Protein AF-E9JBG7-F1 (afdb_monomer_lite)

Structure (mmCIF, N/CA/C/O backbone):
data_AF-E9JBG7-F1
#
_entry.id   AF-E9JBG7-F1
#
loop_
_atom_site.group_PDB
_atom_site.id
_atom_site.type_symbol
_atom_site.label_atom_id
_atom_site.label_alt_id
_atom_site.label_comp_id
_atom_site.label_asym_id
_atom_site.label_entity_id
_atom_site.label_seq_id
_atom_site.pdbx_PDB_ins_code
_atom_site.Cartn_x
_atom_site.Cartn_y
_atom_site.Cartn_z
_atom_site.occupancy
_atom_site.B_iso_or_equiv
_atom_site.auth_seq_id
_atom_site.auth_comp_id
_atom_site.auth_asym_id
_atom_site.auth_atom_id
_atom_site.pdbx_PDB_model_num
ATOM 1 N N . ASN A 1 1 ? 24.050 -11.489 -28.490 1.00 71.38 1 ASN A N 1
ATOM 2 C CA . ASN A 1 1 ? 22.889 -12.301 -28.049 1.00 71.38 1 ASN A CA 1
ATOM 3 C C . ASN A 1 1 ? 22.585 -12.198 -26.547 1.00 71.38 1 ASN A C 1
ATOM 5 O O . ASN A 1 1 ? 21.429 -12.341 -26.184 1.00 71.38 1 ASN A O 1
ATOM 9 N N . TYR A 1 2 ? 23.557 -11.871 -25.684 1.00 81.69 2 TYR A N 1
ATOM 10 C CA . TYR A 1 2 ? 23.353 -11.679 -24.235 1.00 81.69 2 TYR A CA 1
ATOM 11 C C . TYR A 1 2 ? 22.337 -10.580 -23.866 1.00 81.69 2 TYR A C 1
ATOM 13 O O . TYR A 1 2 ? 21.426 -10.823 -23.085 1.00 81.69 2 TYR A O 1
ATOM 21 N N . LEU A 1 3 ? 22.422 -9.401 -24.495 1.00 87.69 3 LEU A N 1
ATOM 22 C CA . LEU A 1 3 ? 21.504 -8.282 -24.224 1.00 87.69 3 LEU A CA 1
ATOM 23 C C . LEU A 1 3 ? 20.030 -8.632 -24.485 1.00 87.69 3 LEU A C 1
ATOM 25 O O . LEU A 1 3 ? 19.164 -8.248 -23.710 1.00 87.69 3 LEU A O 1
ATOM 29 N N . LYS A 1 4 ? 19.748 -9.422 -25.530 1.00 88.38 4 LYS A N 1
ATOM 30 C CA . LYS A 1 4 ? 18.385 -9.886 -25.831 1.00 88.38 4 LYS A CA 1
ATOM 31 C C . LYS A 1 4 ? 17.854 -10.840 -24.760 1.00 88.38 4 LYS A C 1
ATOM 33 O O . LYS A 1 4 ? 16.694 -10.726 -24.385 1.00 88.38 4 LYS A O 1
ATOM 38 N N . ALA A 1 5 ? 18.688 -11.754 -24.262 1.00 86.06 5 ALA A N 1
ATOM 39 C CA . ALA A 1 5 ? 18.312 -12.653 -23.172 1.00 86.06 5 ALA A CA 1
ATOM 40 C C . ALA A 1 5 ? 18.115 -11.892 -21.847 1.00 86.06 5 ALA A C 1
ATOM 42 O O . ALA A 1 5 ? 17.164 -12.165 -21.125 1.00 86.06 5 ALA A O 1
ATOM 43 N N . TRP A 1 6 ? 18.956 -10.892 -21.566 1.00 83.44 6 TRP A N 1
ATOM 44 C CA . TRP A 1 6 ? 18.837 -10.016 -20.396 1.00 83.44 6 TRP A CA 1
ATOM 45 C C . TRP A 1 6 ? 17.572 -9.147 -20.432 1.00 83.44 6 TRP A C 1
ATOM 47 O O . TRP A 1 6 ? 16.879 -9.022 -19.426 1.00 83.44 6 TRP A O 1
ATOM 57 N N . ASP A 1 7 ? 17.216 -8.595 -21.593 1.00 85.31 7 ASP A N 1
ATOM 58 C CA . ASP A 1 7 ? 15.960 -7.855 -21.762 1.00 85.31 7 ASP A CA 1
ATOM 59 C C . ASP A 1 7 ? 14.729 -8.763 -21.708 1.00 85.31 7 ASP A C 1
ATOM 61 O O . ASP A 1 7 ? 13.690 -8.349 -21.196 1.00 85.31 7 ASP A O 1
ATOM 65 N N . LEU A 1 8 ? 14.829 -10.003 -22.196 1.00 82.00 8 LEU A N 1
ATOM 66 C CA . LEU A 1 8 ? 13.773 -11.002 -22.030 1.00 82.00 8 LEU A CA 1
ATOM 67 C C . LEU A 1 8 ? 13.575 -11.340 -20.547 1.00 82.00 8 LEU A C 1
ATOM 69 O O . LEU A 1 8 ? 12.439 -11.383 -20.085 1.00 82.00 8 LEU A O 1
ATOM 73 N N . LEU A 1 9 ? 14.670 -11.514 -19.799 1.00 76.81 9 LEU A N 1
ATOM 74 C CA . LEU A 1 9 ? 14.637 -11.774 -18.363 1.00 76.81 9 LEU A CA 1
ATOM 75 C C . LEU A 1 9 ? 14.011 -10.596 -17.607 1.00 76.81 9 LEU A C 1
ATOM 77 O O . LEU A 1 9 ? 13.083 -10.800 -16.836 1.00 76.81 9 LEU A O 1
ATOM 81 N N . LYS A 1 10 ? 14.433 -9.358 -17.890 1.00 75.62 10 LYS A N 1
ATOM 82 C CA . LYS A 1 10 ? 13.813 -8.156 -17.311 1.00 75.62 10 LYS A CA 1
ATOM 83 C C . LYS A 1 10 ? 12.332 -8.050 -17.645 1.00 75.62 10 LYS A C 1
ATOM 85 O O . LYS A 1 10 ? 11.531 -7.756 -16.777 1.00 75.62 10 LYS A O 1
ATOM 90 N N . ARG A 1 11 ? 11.919 -8.340 -18.877 1.00 72.00 11 ARG A N 1
ATOM 91 C CA . ARG A 1 11 ? 10.489 -8.329 -19.231 1.00 72.00 11 ARG A CA 1
A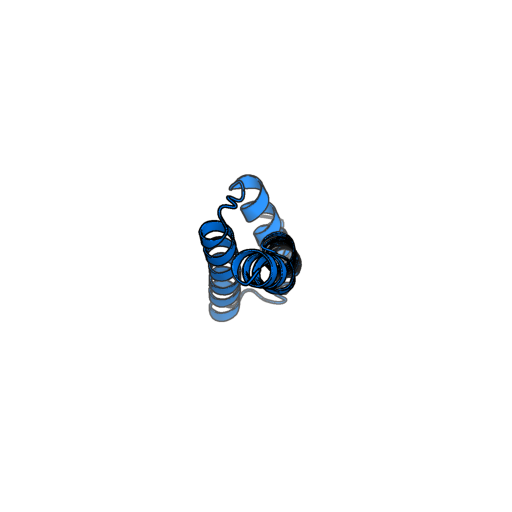TOM 92 C C . ARG A 1 11 ? 9.695 -9.424 -18.520 1.00 72.00 11 ARG A C 1
ATOM 94 O O . ARG A 1 11 ? 8.544 -9.191 -18.181 1.00 72.00 11 ARG A O 1
ATOM 101 N N . ALA A 1 12 ? 10.296 -10.592 -18.306 1.00 65.69 12 ALA A N 1
ATOM 102 C CA . ALA A 1 12 ? 9.651 -11.717 -17.636 1.00 65.69 12 ALA A CA 1
ATOM 103 C C . ALA A 1 12 ? 9.611 -11.572 -16.101 1.00 65.69 12 ALA A C 1
ATOM 105 O O . ALA A 1 12 ? 8.671 -12.058 -15.481 1.00 65.69 12 ALA A O 1
ATOM 106 N N . TYR A 1 13 ? 10.605 -10.909 -15.495 1.00 62.12 13 TYR A N 1
ATOM 107 C CA . TYR A 1 13 ? 10.782 -10.832 -14.036 1.00 62.12 13 TYR A CA 1
ATOM 108 C C . TYR A 1 13 ? 10.638 -9.419 -13.436 1.00 62.12 13 TYR A C 1
ATOM 110 O O . TYR A 1 13 ? 10.399 -9.297 -12.239 1.00 62.12 13 TYR A O 1
ATOM 118 N N . GLU A 1 14 ? 10.727 -8.353 -14.234 1.00 68.44 14 GLU A N 1
ATOM 119 C CA . GLU A 1 14 ? 10.512 -6.952 -13.830 1.00 68.44 14 GLU A CA 1
ATOM 120 C C . GLU A 1 14 ? 9.241 -6.372 -14.469 1.00 68.44 14 GLU A C 1
ATOM 122 O O . GLU A 1 14 ? 9.216 -5.197 -14.853 1.00 68.44 14 GLU A O 1
ATOM 127 N N . ASP A 1 15 ? 8.169 -7.161 -14.614 1.00 77.56 15 ASP A N 1
ATOM 128 C CA . ASP 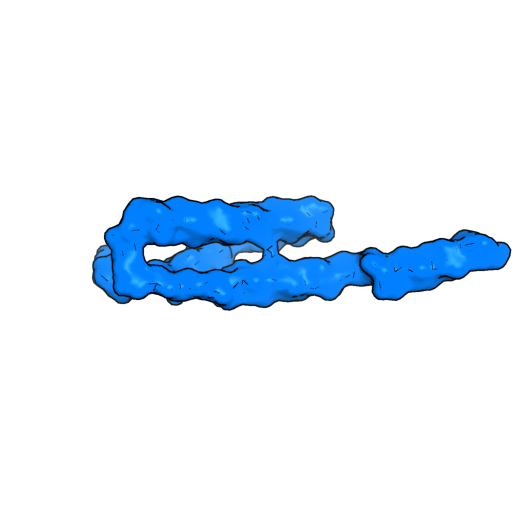A 1 15 ? 6.904 -6.595 -15.082 1.00 77.56 15 ASP A CA 1
ATOM 129 C C . ASP A 1 15 ? 6.330 -5.663 -14.006 1.00 77.56 15 ASP A C 1
ATOM 131 O O . ASP A 1 15 ? 5.543 -6.044 -13.134 1.00 77.56 15 ASP A O 1
ATOM 135 N N . LYS A 1 16 ? 6.750 -4.397 -14.077 1.00 84.50 16 LYS A N 1
ATOM 136 C CA . LYS A 1 16 ? 6.296 -3.310 -13.213 1.00 84.50 16 LYS A CA 1
ATOM 137 C C . LYS A 1 16 ? 4.774 -3.259 -13.168 1.00 84.50 16 LYS A C 1
ATOM 139 O O . LYS A 1 16 ? 4.231 -2.911 -12.128 1.00 84.50 16 LYS A O 1
ATOM 144 N N . ARG A 1 17 ? 4.074 -3.659 -14.240 1.00 85.44 17 ARG A N 1
ATOM 145 C CA . ARG A 1 17 ? 2.606 -3.698 -14.268 1.00 85.44 17 ARG A CA 1
ATOM 146 C C . ARG A 1 17 ? 2.048 -4.695 -13.261 1.00 85.44 17 ARG A C 1
ATOM 148 O O . ARG A 1 17 ? 1.068 -4.376 -12.598 1.00 85.44 17 ARG A O 1
ATOM 155 N N . VAL A 1 18 ? 2.678 -5.858 -13.099 1.00 89.44 18 VAL A N 1
ATOM 156 C CA . VAL A 1 18 ? 2.261 -6.872 -12.117 1.00 89.44 18 VAL A CA 1
ATOM 157 C C . VAL A 1 18 ? 2.474 -6.360 -10.695 1.00 89.44 18 VAL A C 1
ATOM 159 O O . VAL A 1 18 ? 1.580 -6.484 -9.860 1.00 89.44 18 VAL A O 1
ATOM 162 N N . LEU A 1 19 ? 3.618 -5.728 -10.420 1.00 90.50 19 LEU A N 1
ATOM 163 C CA . LEU A 1 19 ? 3.904 -5.146 -9.103 1.00 90.50 19 LEU A CA 1
ATOM 164 C C . LEU A 1 19 ? 2.953 -3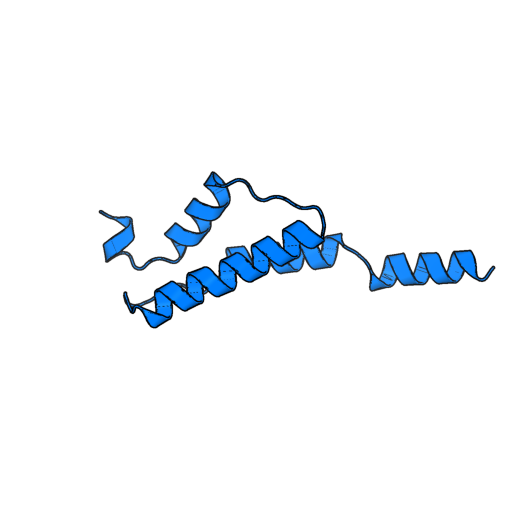.989 -8.772 1.00 90.50 19 LEU A C 1
ATOM 166 O O . LEU A 1 19 ? 2.384 -3.956 -7.681 1.00 90.50 19 LEU A O 1
ATOM 170 N N . ILE A 1 20 ? 2.718 -3.092 -9.733 1.00 94.06 20 ILE A N 1
ATOM 171 C CA . ILE A 1 20 ? 1.735 -2.009 -9.620 1.00 94.06 20 ILE A CA 1
ATOM 172 C C . ILE A 1 20 ? 0.352 -2.595 -9.333 1.00 94.06 20 ILE A C 1
ATOM 174 O O . ILE A 1 20 ? -0.289 -2.213 -8.356 1.00 94.06 20 ILE A O 1
ATOM 178 N N . SER A 1 21 ? -0.091 -3.568 -10.136 1.00 94.31 21 SER A N 1
ATOM 179 C CA . SER A 1 21 ? -1.386 -4.223 -9.951 1.00 94.31 21 SER A CA 1
ATOM 180 C C . SER A 1 21 ? -1.501 -4.852 -8.565 1.00 94.31 21 SER A C 1
ATOM 182 O O . SER A 1 21 ? -2.530 -4.696 -7.916 1.00 94.31 21 SER A O 1
ATOM 184 N N . ARG A 1 22 ? -0.449 -5.522 -8.081 1.00 95.06 22 ARG A N 1
ATOM 185 C CA . ARG A 1 22 ? -0.427 -6.132 -6.749 1.00 95.06 22 ARG A CA 1
ATOM 186 C C . ARG A 1 22 ? -0.615 -5.089 -5.651 1.00 95.06 22 ARG A C 1
ATOM 188 O O . ARG A 1 22 ? -1.475 -5.277 -4.797 1.00 95.06 22 ARG A O 1
ATOM 195 N N . HIS A 1 23 ? 0.149 -3.998 -5.670 1.00 96.19 23 HIS A N 1
ATOM 196 C CA . HIS A 1 23 ? 0.026 -2.951 -4.652 1.00 96.19 23 HIS A CA 1
ATOM 197 C C . HIS A 1 23 ? -1.327 -2.231 -4.708 1.00 96.19 23 HIS A C 1
ATOM 199 O O . HIS A 1 23 ? -1.897 -1.950 -3.658 1.00 96.19 23 HIS A O 1
ATOM 205 N N . LEU A 1 24 ? -1.892 -2.012 -5.901 1.00 95.75 24 LEU A N 1
ATOM 206 C CA . LEU A 1 24 ? -3.248 -1.471 -6.050 1.00 95.75 24 LEU A CA 1
ATOM 207 C C . LEU A 1 24 ? -4.314 -2.414 -5.476 1.00 95.75 24 LEU A C 1
ATOM 209 O O . LEU A 1 24 ? -5.244 -1.960 -4.809 1.00 95.75 24 LEU A O 1
ATOM 213 N N . THR A 1 25 ? -4.188 -3.722 -5.715 1.00 96.31 25 THR A N 1
ATOM 214 C CA . THR A 1 25 ? -5.091 -4.728 -5.143 1.00 96.31 25 THR A CA 1
ATOM 215 C C . THR A 1 25 ? -4.987 -4.767 -3.623 1.00 96.31 25 THR A C 1
ATOM 217 O O . THR A 1 25 ? -6.019 -4.792 -2.960 1.00 96.31 25 THR A O 1
ATOM 220 N N . LEU A 1 26 ? -3.773 -4.743 -3.066 1.00 96.62 26 LEU A N 1
ATOM 221 C CA . LEU A 1 26 ? -3.565 -4.754 -1.616 1.00 96.62 26 LEU A CA 1
ATOM 222 C C . LEU A 1 26 ? -4.120 -3.491 -0.952 1.00 96.62 26 LEU A C 1
ATOM 224 O O . LEU A 1 26 ? -4.850 -3.602 0.025 1.00 96.62 26 LEU A O 1
ATOM 228 N N . LEU A 1 27 ? -3.873 -2.314 -1.534 1.00 96.62 27 LEU A N 1
ATOM 229 C CA . LEU A 1 27 ? -4.417 -1.048 -1.042 1.00 96.62 27 LEU A CA 1
ATOM 230 C C . LEU A 1 27 ? -5.957 -1.041 -1.047 1.00 96.62 27 LEU A C 1
ATOM 232 O O . LEU A 1 27 ? -6.587 -0.646 -0.072 1.00 96.62 27 LEU A O 1
ATOM 236 N N . ARG A 1 28 ? -6.584 -1.532 -2.123 1.00 95.62 28 ARG A N 1
ATOM 237 C CA . ARG A 1 28 ? -8.050 -1.658 -2.207 1.00 95.62 28 ARG A CA 1
ATOM 238 C C . ARG A 1 28 ? -8.607 -2.655 -1.186 1.00 95.62 28 ARG A C 1
ATOM 240 O O . ARG A 1 28 ? -9.693 -2.460 -0.637 1.00 95.62 28 ARG A O 1
ATOM 247 N N . ASN A 1 29 ? -7.876 -3.738 -0.950 1.00 96.25 29 ASN A N 1
ATOM 248 C CA . ASN A 1 29 ? -8.293 -4.848 -0.099 1.00 96.25 29 ASN A CA 1
ATOM 249 C C . ASN A 1 29 ? -7.730 -4.754 1.321 1.00 96.25 29 ASN A C 1
ATOM 251 O O . ASN A 1 29 ? -7.693 -5.770 2.015 1.00 96.25 29 ASN A O 1
ATOM 255 N N . LEU A 1 30 ? -7.329 -3.557 1.765 1.00 95.75 30 LEU A N 1
ATOM 256 C CA . LEU A 1 30 ? -6.980 -3.325 3.162 1.00 95.75 30 LEU A CA 1
ATOM 257 C C . LEU A 1 30 ? -8.090 -3.858 4.089 1.00 95.75 30 LEU A C 1
ATOM 259 O O . LEU A 1 30 ? -9.275 -3.817 3.715 1.00 95.75 30 LEU A O 1
ATOM 263 N N . PRO A 1 31 ? -7.722 -4.398 5.262 1.00 93.06 31 PRO A N 1
ATOM 264 C CA . PRO A 1 31 ? -8.683 -4.951 6.203 1.00 93.06 31 PRO A CA 1
ATOM 265 C C . PRO A 1 31 ? -9.603 -3.849 6.736 1.00 93.06 31 PRO A C 1
ATOM 267 O O . PRO A 1 31 ? -9.158 -2.742 7.027 1.00 93.06 31 PRO A O 1
ATOM 270 N N . VAL A 1 32 ? -10.892 -4.164 6.856 1.00 92.56 32 VAL A N 1
ATOM 271 C CA . VAL A 1 32 ? -11.865 -3.286 7.518 1.00 92.56 32 VAL A CA 1
ATOM 272 C C . VAL A 1 32 ? -11.639 -3.381 9.023 1.00 92.56 32 VAL A C 1
ATOM 274 O O . VAL A 1 32 ? -11.463 -4.478 9.554 1.00 92.56 32 VAL A O 1
ATOM 277 N N . LEU A 1 33 ? -11.627 -2.243 9.709 1.00 90.19 33 LEU A N 1
ATOM 278 C CA . LEU A 1 33 ? -11.531 -2.202 11.162 1.00 90.19 33 LEU A CA 1
ATOM 279 C C . LEU A 1 33 ? -12.910 -2.454 11.778 1.00 90.19 33 LEU A C 1
ATOM 281 O O . LEU A 1 33 ? -13.862 -1.735 11.493 1.00 90.19 33 LEU A O 1
ATOM 285 N N . ASP A 1 34 ? -13.007 -3.452 12.658 1.00 82.31 34 ASP A N 1
ATOM 286 C CA . ASP A 1 34 ? -14.252 -3.758 13.381 1.00 82.31 34 ASP A CA 1
ATOM 287 C C . ASP A 1 34 ? -14.514 -2.787 14.540 1.00 82.31 34 ASP A C 1
ATOM 289 O O . ASP A 1 34 ? -15.657 -2.564 14.943 1.00 82.31 34 ASP A O 1
ATOM 293 N N . LYS A 1 35 ? -13.441 -2.242 15.123 1.00 81.44 35 LYS A N 1
ATOM 294 C CA . LYS A 1 35 ? -13.478 -1.330 16.267 1.00 81.44 35 LYS A CA 1
ATOM 295 C C . LYS A 1 35 ? -12.441 -0.235 16.100 1.00 81.44 35 LYS A C 1
ATOM 297 O O . LYS A 1 35 ? -11.357 -0.463 15.569 1.00 81.44 35 LYS A O 1
ATOM 302 N N . GLU A 1 36 ? -12.772 0.932 16.629 1.00 78.88 36 GLU A N 1
ATOM 303 C CA . GLU A 1 36 ? -11.863 2.064 16.713 1.00 78.88 36 GLU A CA 1
ATOM 304 C C . GLU A 1 36 ? -10.856 1.827 17.843 1.00 78.88 36 GLU A C 1
ATOM 306 O O . GLU A 1 36 ? -11.109 2.104 19.014 1.00 78.88 36 GLU A O 1
ATOM 311 N N . THR A 1 37 ? -9.718 1.235 17.493 1.00 86.25 37 THR A N 1
ATOM 312 C CA . THR A 1 37 ? -8.564 1.117 18.382 1.00 86.25 37 THR A CA 1
ATOM 313 C C . THR A 1 37 ? -7.415 1.928 17.804 1.00 86.25 37 THR A C 1
ATOM 315 O O . THR A 1 37 ? -7.210 1.937 16.590 1.00 86.25 37 THR A O 1
ATOM 318 N N . SER A 1 38 ? -6.650 2.598 18.672 1.00 86.88 38 SER A N 1
ATOM 319 C CA . SER A 1 38 ? -5.472 3.371 18.254 1.00 86.88 38 SER A CA 1
ATOM 320 C C . SER A 1 38 ? -4.526 2.512 17.412 1.00 86.88 38 SER A C 1
ATOM 322 O O . SER A 1 38 ? -4.135 2.913 16.323 1.00 86.88 38 SER A O 1
ATOM 324 N N . ASP A 1 39 ? -4.244 1.290 17.869 1.00 90.56 39 ASP A N 1
ATOM 325 C CA . ASP A 1 39 ? -3.361 0.357 17.166 1.00 90.56 39 ASP A CA 1
ATOM 326 C C . ASP A 1 39 ? -3.914 -0.055 15.794 1.00 90.56 39 ASP A C 1
ATOM 328 O O . ASP A 1 39 ? -3.158 -0.185 14.834 1.00 90.56 39 ASP A O 1
ATOM 332 N N . GLY A 1 40 ? -5.234 -0.247 15.682 1.00 91.38 40 GLY A N 1
ATOM 333 C CA . GLY A 1 40 ? -5.888 -0.600 14.423 1.00 91.38 40 GLY A CA 1
ATOM 334 C C . GLY A 1 40 ? -5.812 0.528 13.397 1.00 91.38 40 GLY A C 1
ATOM 335 O O . GLY A 1 40 ? -5.487 0.281 12.237 1.00 91.38 40 GLY A O 1
ATOM 336 N N . LEU A 1 41 ? -6.053 1.767 13.832 1.00 91.44 41 LEU A N 1
ATOM 337 C CA . LEU A 1 41 ? -5.959 2.955 12.982 1.00 91.44 41 LEU A CA 1
ATOM 338 C C . LEU A 1 41 ? -4.519 3.228 12.537 1.00 91.44 41 LEU A C 1
ATOM 340 O O . LEU A 1 41 ? -4.291 3.457 11.350 1.00 91.44 41 LEU A O 1
ATOM 344 N N . SER A 1 42 ? -3.551 3.159 13.457 1.00 93.50 42 SER A N 1
ATOM 345 C CA . SER A 1 42 ? -2.132 3.318 13.125 1.00 93.50 42 SER A CA 1
ATOM 346 C C . SER A 1 42 ? -1.681 2.264 12.122 1.00 93.50 42 SER A C 1
ATOM 348 O O . SER A 1 42 ? -1.115 2.608 11.090 1.00 93.50 42 SER A O 1
ATOM 350 N N . LYS A 1 43 ? -2.032 0.994 12.349 1.00 94.75 43 LYS A N 1
ATOM 351 C CA . LYS A 1 43 ? -1.684 -0.086 11.425 1.00 94.75 43 LYS A CA 1
ATOM 352 C C . LYS A 1 43 ? -2.312 0.094 10.041 1.00 94.75 43 LYS A C 1
ATOM 354 O O . LYS A 1 43 ? -1.638 -0.115 9.039 1.00 94.75 43 LYS A O 1
ATOM 359 N N . LEU A 1 44 ? -3.584 0.494 9.972 1.00 94.81 44 LEU A N 1
ATOM 360 C CA . LEU A 1 44 ? -4.256 0.769 8.699 1.00 94.81 44 LEU A CA 1
ATOM 361 C C . LEU A 1 44 ? -3.546 1.890 7.922 1.00 94.81 44 LEU A C 1
ATOM 363 O O . LEU A 1 44 ? -3.357 1.770 6.710 1.00 94.81 44 LEU A O 1
ATOM 367 N N . ALA A 1 45 ? -3.147 2.960 8.615 1.00 94.50 45 ALA A N 1
ATOM 368 C CA . ALA A 1 45 ? -2.405 4.067 8.022 1.00 94.50 45 ALA A CA 1
ATOM 369 C C . ALA A 1 45 ? -1.022 3.622 7.520 1.00 94.50 45 ALA A C 1
ATOM 371 O O . ALA A 1 45 ? -0.666 3.919 6.377 1.00 94.50 45 ALA A O 1
ATOM 372 N N . ASP A 1 46 ? -0.286 2.860 8.331 1.00 96.69 46 ASP A N 1
ATOM 373 C CA . ASP A 1 46 ? 1.039 2.337 7.989 1.00 96.69 46 ASP A CA 1
ATOM 374 C C . ASP A 1 46 ? 0.983 1.413 6.759 1.00 96.69 46 ASP A C 1
ATOM 376 O O . ASP A 1 46 ? 1.743 1.598 5.802 1.00 96.69 46 ASP A O 1
ATOM 380 N N . ASP A 1 47 ? 0.039 0.463 6.735 1.00 96.69 47 ASP A N 1
ATOM 381 C CA . ASP A 1 47 ? -0.148 -0.480 5.624 1.00 96.69 47 ASP A CA 1
ATOM 382 C C . ASP A 1 47 ? -0.497 0.265 4.318 1.00 96.69 47 ASP A C 1
ATOM 384 O O . ASP A 1 47 ? 0.065 -0.006 3.246 1.00 96.69 47 ASP A O 1
ATOM 388 N N . ALA A 1 48 ? -1.388 1.261 4.392 1.00 97.00 48 ALA A N 1
ATOM 389 C CA . ALA A 1 48 ? -1.732 2.100 3.248 1.00 97.00 48 ALA A CA 1
ATOM 390 C C . ALA A 1 48 ? -0.526 2.906 2.746 1.00 97.00 48 ALA A C 1
ATOM 392 O O . ALA A 1 48 ? -0.240 2.922 1.542 1.00 97.00 48 ALA A O 1
ATOM 393 N N . GLN A 1 49 ? 0.212 3.540 3.660 1.00 96.81 49 GLN A N 1
ATOM 394 C CA . GLN A 1 49 ? 1.387 4.342 3.336 1.00 96.81 49 GLN A CA 1
ATOM 395 C C . GLN A 1 49 ? 2.487 3.492 2.693 1.00 96.81 49 GLN A C 1
ATOM 397 O O . GLN A 1 49 ? 3.101 3.924 1.714 1.00 96.81 49 GLN A O 1
ATOM 402 N N . GLN A 1 50 ? 2.690 2.257 3.158 1.00 97.81 50 GLN A N 1
ATOM 403 C CA . GLN A 1 50 ? 3.645 1.324 2.563 1.00 97.81 50 GLN A CA 1
ATOM 404 C C . GLN A 1 50 ? 3.294 0.992 1.104 1.00 97.81 50 GLN A C 1
ATOM 406 O O . GLN A 1 50 ? 4.174 0.958 0.234 1.00 97.81 50 GLN A O 1
ATOM 411 N N . HIS A 1 51 ? 2.016 0.749 0.801 1.00 97.31 51 HIS A N 1
ATOM 412 C CA . HIS A 1 51 ? 1.575 0.471 -0.568 1.00 97.31 51 HIS A CA 1
ATOM 413 C C . HIS A 1 51 ? 1.690 1.697 -1.479 1.00 97.31 51 HIS A C 1
ATOM 415 O O . HIS A 1 51 ? 2.163 1.563 -2.609 1.00 97.31 51 HIS A O 1
ATOM 421 N N . VAL A 1 52 ? 1.349 2.890 -0.983 1.00 97.31 52 VAL A N 1
ATOM 422 C CA . VAL A 1 52 ? 1.528 4.154 -1.719 1.00 97.31 52 VAL A CA 1
ATOM 423 C C . VAL A 1 52 ? 3.008 4.426 -2.000 1.00 97.31 52 VAL A C 1
ATOM 425 O O . VAL A 1 52 ? 3.364 4.752 -3.132 1.00 97.31 52 VAL A O 1
ATOM 428 N N . ALA A 1 53 ? 3.893 4.226 -1.020 1.00 96.88 53 ALA A N 1
ATOM 429 C CA . ALA A 1 53 ? 5.335 4.384 -1.204 1.00 96.88 53 ALA A CA 1
ATOM 430 C C . ALA A 1 53 ? 5.893 3.406 -2.253 1.00 96.88 53 ALA A C 1
ATOM 432 O O . ALA A 1 53 ? 6.689 3.795 -3.109 1.00 96.88 53 ALA A O 1
ATOM 433 N N . SER A 1 54 ? 5.426 2.153 -2.238 1.00 95.69 54 SER A N 1
ATOM 434 C CA . SER A 1 54 ? 5.822 1.141 -3.226 1.00 95.69 54 SER A CA 1
ATOM 435 C C . SER A 1 54 ? 5.368 1.513 -4.642 1.00 95.69 54 SER A C 1
ATOM 437 O O . SER A 1 54 ? 6.126 1.368 -5.599 1.00 95.69 54 SER A O 1
ATOM 439 N N . LEU A 1 55 ? 4.148 2.041 -4.786 1.00 95.81 55 LEU A N 1
ATOM 440 C CA . LEU A 1 55 ? 3.633 2.539 -6.064 1.00 95.81 55 LEU A CA 1
ATOM 441 C C . LEU A 1 55 ? 4.409 3.765 -6.556 1.00 95.81 55 LEU A C 1
ATOM 443 O O . LEU A 1 55 ? 4.775 3.811 -7.730 1.00 95.81 55 LEU A O 1
ATOM 447 N N . SER A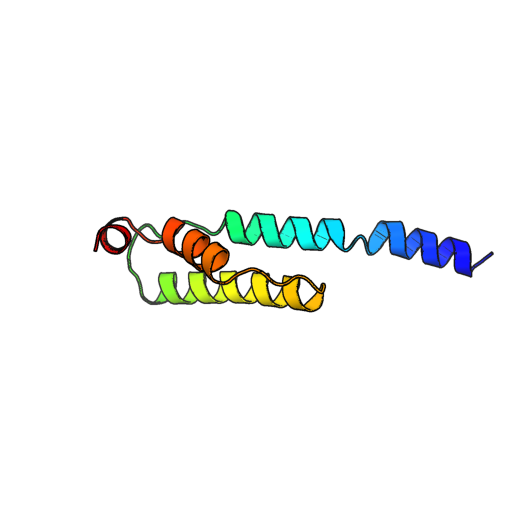 1 56 ? 4.751 4.692 -5.659 1.00 96.31 56 SER A N 1
ATOM 448 C CA . SER A 1 56 ? 5.585 5.859 -5.971 1.00 96.31 56 SER A CA 1
ATOM 449 C C . SER A 1 56 ? 6.967 5.447 -6.491 1.00 96.31 56 SER A C 1
ATOM 451 O O . SER A 1 56 ? 7.410 5.935 -7.531 1.00 96.31 56 SER A O 1
ATOM 453 N N . ALA A 1 57 ? 7.607 4.454 -5.860 1.00 93.69 57 ALA A N 1
ATOM 454 C CA . ALA A 1 57 ? 8.877 3.892 -6.330 1.00 93.69 57 ALA A CA 1
ATOM 455 C C . ALA A 1 57 ? 8.773 3.229 -7.721 1.00 93.69 57 ALA A C 1
ATOM 457 O O . ALA A 1 57 ? 9.756 3.165 -8.461 1.00 93.69 57 ALA A O 1
ATOM 458 N N . LEU A 1 58 ? 7.578 2.763 -8.102 1.00 92.19 58 LEU A N 1
ATOM 459 C CA . LEU A 1 58 ? 7.271 2.220 -9.430 1.00 92.19 58 LEU A CA 1
ATOM 460 C C . LEU A 1 58 ? 6.839 3.300 -10.443 1.00 92.19 58 LEU A C 1
ATOM 462 O O . LEU A 1 58 ? 6.569 2.967 -11.599 1.00 92.19 58 LEU A O 1
ATOM 466 N N . GLY A 1 59 ? 6.811 4.577 -10.044 1.00 93.56 59 GLY A N 1
ATOM 467 C CA . GLY A 1 59 ? 6.424 5.712 -10.885 1.00 93.56 59 GLY A CA 1
ATOM 468 C C . GLY A 1 59 ? 4.913 5.937 -10.984 1.00 93.56 59 GLY A C 1
ATOM 469 O O . GLY A 1 59 ? 4.457 6.595 -11.917 1.00 93.56 59 GLY A O 1
ATOM 470 N N . VAL A 1 60 ? 4.130 5.383 -10.055 1.00 94.88 60 VAL A N 1
ATOM 471 C CA . VAL A 1 60 ? 2.672 5.538 -9.998 1.00 94.88 60 VAL A CA 1
ATOM 472 C C . VAL A 1 60 ? 2.294 6.436 -8.829 1.00 94.88 60 VAL A C 1
ATOM 474 O O . VAL A 1 60 ? 2.605 6.144 -7.678 1.00 94.88 60 VAL A O 1
ATOM 477 N N . SER A 1 61 ? 1.572 7.511 -9.130 1.00 94.94 61 SER A N 1
ATOM 478 C CA . SER A 1 61 ? 0.938 8.370 -8.131 1.00 94.94 61 SER A CA 1
ATOM 479 C C . SER A 1 61 ? -0.546 8.023 -8.019 1.00 94.94 61 SER A C 1
ATOM 481 O O . SER A 1 61 ? -1.206 7.763 -9.027 1.00 94.94 61 SER A O 1
ATOM 483 N N . ILE A 1 62 ? -1.064 8.000 -6.792 1.00 94.12 62 ILE A N 1
ATOM 484 C CA . ILE A 1 62 ? -2.493 7.853 -6.505 1.00 94.12 62 ILE A CA 1
ATOM 485 C C . ILE A 1 62 ? -3.033 9.228 -6.117 1.00 94.12 62 ILE A C 1
ATOM 487 O O . ILE A 1 62 ? -2.447 9.900 -5.271 1.00 94.12 62 ILE A O 1
ATOM 491 N N . GLY A 1 63 ? -4.156 9.626 -6.719 1.00 94.75 63 GLY A N 1
ATOM 492 C CA . GLY A 1 63 ? -4.863 10.849 -6.340 1.00 94.75 63 GLY A CA 1
ATOM 493 C C . GLY A 1 63 ? -5.352 10.788 -4.893 1.00 94.75 63 GLY A C 1
ATOM 494 O O . GLY A 1 63 ? -5.848 9.750 -4.443 1.00 94.75 63 GLY A O 1
ATOM 495 N N . SER A 1 64 ? -5.226 11.899 -4.173 1.00 93.56 64 SER A N 1
ATOM 496 C CA . SER A 1 64 ? -5.616 12.020 -2.764 1.00 93.56 64 SER A CA 1
ATOM 497 C C . SER A 1 64 ? -7.067 11.615 -2.516 1.00 93.56 64 SER A C 1
ATOM 499 O O . SER A 1 64 ? -7.353 10.928 -1.544 1.00 93.56 64 SER A O 1
ATOM 501 N N . GLU A 1 65 ? -7.970 11.965 -3.426 1.00 95.75 65 GLU A N 1
ATOM 502 C CA . GLU A 1 65 ? -9.404 11.684 -3.346 1.00 95.75 65 GLU A CA 1
ATOM 503 C C . GLU A 1 65 ? -9.684 10.177 -3.378 1.00 95.75 65 GLU A C 1
ATOM 505 O O . GLU A 1 65 ? -10.524 9.668 -2.640 1.00 95.75 65 GLU A O 1
ATOM 510 N N . VAL A 1 66 ? -8.942 9.440 -4.211 1.00 94.81 66 VAL A N 1
ATOM 511 C CA . VAL A 1 66 ? -9.062 7.980 -4.313 1.00 94.81 66 VAL A CA 1
ATOM 512 C C . VAL A 1 66 ? -8.507 7.311 -3.063 1.00 94.81 66 VAL A C 1
ATOM 514 O O . VAL A 1 66 ? -9.102 6.359 -2.561 1.00 94.81 66 VAL A O 1
ATOM 517 N N . LEU A 1 67 ? -7.375 7.809 -2.556 1.00 95.06 67 LEU A N 1
ATOM 518 C CA . LEU A 1 67 ? -6.765 7.285 -1.340 1.00 95.06 67 LEU A CA 1
ATOM 519 C C . LEU A 1 67 ? -7.690 7.476 -0.135 1.00 95.06 67 LEU A C 1
ATOM 521 O O . LEU A 1 67 ? -7.925 6.516 0.593 1.00 95.06 67 LEU A O 1
ATOM 525 N N . VAL A 1 68 ? -8.253 8.674 0.036 1.00 94.38 68 VAL A N 1
ATOM 526 C CA . VAL A 1 68 ? -9.204 8.978 1.114 1.00 94.38 68 VAL A CA 1
ATOM 527 C C . VAL A 1 68 ? -10.421 8.059 1.034 1.00 94.38 68 VAL A C 1
ATOM 529 O O . VAL A 1 68 ? -10.711 7.381 2.013 1.00 94.38 68 VAL A O 1
ATOM 532 N N . ASN A 1 69 ? -11.043 7.916 -0.141 1.00 94.44 69 ASN A N 1
ATOM 533 C CA . ASN A 1 69 ? -12.183 7.010 -0.331 1.00 94.44 69 ASN A CA 1
ATOM 534 C C . ASN A 1 69 ? -11.842 5.549 0.039 1.00 94.44 69 ASN A C 1
ATOM 536 O O . ASN A 1 69 ? -12.634 4.840 0.662 1.00 94.44 69 ASN A O 1
ATOM 540 N N . PHE A 1 70 ? -10.637 5.075 -0.301 1.00 94.31 70 PHE A N 1
ATOM 541 C CA . PHE A 1 70 ? -10.200 3.742 0.116 1.00 94.31 70 PHE A CA 1
ATOM 542 C C . PHE A 1 70 ? -10.061 3.629 1.630 1.00 94.31 70 PHE A C 1
ATOM 544 O O . PHE A 1 70 ? -10.562 2.652 2.179 1.00 94.31 70 PHE A O 1
ATOM 551 N N . ILE A 1 71 ? -9.440 4.599 2.301 1.00 93.06 71 ILE A N 1
ATOM 552 C CA . ILE A 1 71 ? -9.300 4.584 3.763 1.00 93.06 71 ILE A CA 1
ATOM 553 C C . ILE A 1 71 ? -10.665 4.653 4.449 1.00 93.06 71 ILE A C 1
ATOM 555 O O . ILE A 1 71 ? -10.941 3.825 5.313 1.00 93.06 71 ILE A O 1
ATOM 559 N N . GLU A 1 72 ? -11.542 5.564 4.025 1.00 92.19 72 GLU A N 1
ATOM 560 C CA . GLU A 1 72 ? -12.903 5.709 4.555 1.00 92.19 72 GLU A CA 1
ATOM 561 C C . GLU A 1 72 ? -13.690 4.400 4.455 1.00 92.19 72 GLU A C 1
ATOM 563 O O . GLU A 1 72 ? -14.340 3.996 5.417 1.00 92.19 72 GLU A O 1
ATOM 568 N N . SER A 1 73 ? -13.546 3.663 3.346 1.00 92.81 73 SER A N 1
ATOM 569 C CA . SER A 1 73 ? -14.195 2.356 3.170 1.00 92.81 73 SER A CA 1
ATOM 570 C C . SER A 1 73 ? -13.744 1.279 4.169 1.00 92.81 73 SER A C 1
ATOM 572 O O . SER A 1 73 ? -14.381 0.226 4.263 1.00 92.81 73 SER A O 1
ATOM 574 N N . LYS A 1 74 ? -12.631 1.50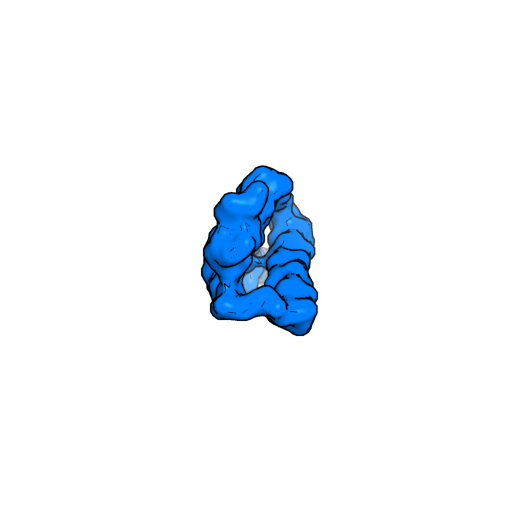1 4.884 1.00 93.12 74 LYS A N 1
ATOM 575 C CA . LYS A 1 74 ? -12.073 0.578 5.887 1.00 93.12 74 LYS A CA 1
ATOM 576 C C . LYS A 1 74 ? -12.318 1.018 7.321 1.00 93.12 74 LYS A C 1
ATOM 578 O O . LYS A 1 74 ? -12.028 0.243 8.234 1.00 93.12 74 LYS A O 1
ATOM 583 N N . LEU A 1 75 ? -12.839 2.224 7.527 1.00 91.00 75 LEU A N 1
ATOM 584 C CA . LEU A 1 75 ? -13.185 2.709 8.854 1.00 91.00 75 LEU A CA 1
ATOM 585 C C . LEU A 1 75 ? -14.471 2.035 9.357 1.00 91.00 75 LEU A C 1
ATOM 587 O O . LEU A 1 75 ? -15.350 1.682 8.564 1.00 91.00 75 LEU A O 1
ATOM 591 N N . PRO A 1 76 ? -14.610 1.856 10.679 1.00 85.31 76 PRO A N 1
ATOM 592 C CA . PRO A 1 76 ? -15.839 1.337 11.245 1.00 85.31 76 PRO A CA 1
ATOM 593 C C . PRO A 1 76 ? -16.972 2.366 11.083 1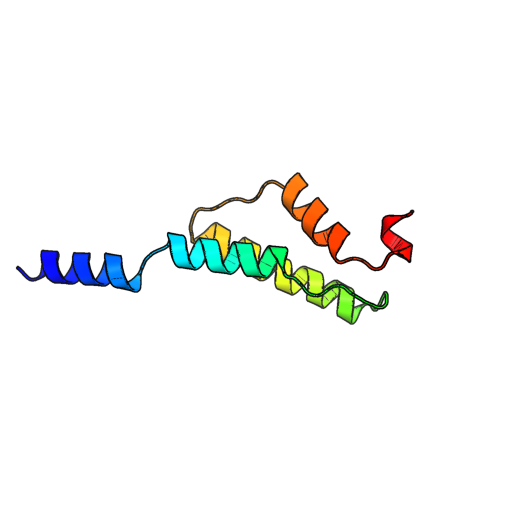.00 85.31 76 PRO A C 1
ATOM 595 O O . PRO A 1 76 ? -16.762 3.581 11.080 1.00 85.31 76 PRO A O 1
ATOM 598 N N . LYS A 1 77 ? -18.205 1.867 10.925 1.00 77.38 77 LYS A N 1
ATOM 599 C CA . LYS A 1 77 ? -19.386 2.667 10.531 1.00 77.38 77 LYS A CA 1
ATOM 600 C C . LYS A 1 77 ? -19.687 3.848 11.458 1.00 77.38 77 LYS A C 1
ATOM 602 O O . LYS A 1 77 ? -20.228 4.850 11.013 1.00 77.38 77 LYS A O 1
ATOM 607 N N . ASN A 1 78 ? -19.296 3.753 12.727 1.00 71.12 78 ASN A N 1
ATOM 608 C CA . ASN A 1 78 ? -19.446 4.821 13.716 1.00 71.12 78 ASN A CA 1
ATOM 609 C C . ASN A 1 78 ? -18.633 6.089 13.392 1.00 71.12 78 ASN A C 1
ATOM 611 O O . ASN A 1 78 ? -18.916 7.136 13.972 1.00 71.12 78 ASN A O 1
ATOM 615 N N . ILE A 1 79 ? -17.634 5.994 12.507 1.00 63.78 79 ILE A N 1
ATOM 616 C CA . ILE A 1 79 ? -16.798 7.118 12.063 1.00 63.78 79 ILE A CA 1
ATOM 617 C C . ILE A 1 79 ? -17.247 7.630 10.689 1.00 63.78 79 ILE A C 1
ATOM 619 O O . ILE A 1 79 ? -17.266 8.834 10.478 1.00 63.78 79 ILE A O 1
ATOM 623 N N . ALA A 1 80 ? -17.647 6.740 9.775 1.00 60.44 80 ALA A N 1
ATOM 624 C CA . ALA A 1 80 ? -18.033 7.113 8.409 1.00 60.44 80 ALA A CA 1
ATOM 625 C C . ALA A 1 80 ? -19.351 7.916 8.317 1.00 60.44 80 ALA A C 1
ATOM 627 O O . ALA A 1 80 ? -19.616 8.541 7.296 1.00 60.44 80 ALA A O 1
ATOM 628 N N . GLU A 1 81 ? -20.188 7.875 9.359 1.00 57.62 81 GLU A N 1
ATOM 629 C CA . GLU A 1 81 ? -21.498 8.548 9.417 1.00 57.62 81 GLU A CA 1
ATOM 630 C C . GLU A 1 81 ? -21.480 9.891 10.185 1.00 57.62 81 GLU A C 1
ATOM 632 O O . GLU A 1 81 ? -22.539 10.490 10.383 1.00 57.62 81 GLU A O 1
ATOM 637 N N . LYS A 1 82 ? -20.308 10.360 10.638 1.00 49.12 82 LYS A N 1
ATOM 638 C CA . LYS A 1 82 ? -20.127 11.652 11.328 1.00 49.12 82 LYS A CA 1
ATOM 639 C C . LYS A 1 82 ? -19.619 12.735 10.387 1.00 49.12 82 LYS A C 1
ATOM 641 O O . LYS A 1 82 ? -20.088 13.883 10.553 1.00 49.12 82 LYS A O 1
#

Sequence (82 aa):
NYLKAWDLLKRAYEDKRVLISRHLTLLRNLPVLDKETSDGLSKLADDAQQHVASLSALGVSIGSEVLVNFIESKLPKNIAEK

InterPro domains:
  IPR005312 Domain of unknown function DUF1759 [PF03564] (1-80)

Secondary structure (DSSP, 8-state):
-HHHHHHHHHHHH--HHHHHHHHHHHHHTPPPPSS--HHHHHHHHHHHHHHHHHHHHTT-PPPHHHHHHHHHTTS-HHHHT-

Foldseek 3Di:
DVVVVVVVCCVVPVVLVVQLVVLVVCLLPQAADQDDDPVNLVVNVVSNVVSQVSCVVSVDHDDPVVSVVSSLVRYHPVPNVD

Organism: Solenopsis invicta (NCBI:txid13686)

Radius of gyration: 17.17 Å; chains: 1; bounding box: 45×25×46 Å

pLDDT: mean 88.06, std 10.69, range [49.12, 97.81]